Protein AF-A0A930EXB7-F1 (afdb_monomer)

Sequence (157 aa):
MTTIYDYLDWRGDLPFTTDPFNEVDNTILSLLAYVHYDGINNIETTFQPLHQVRDEFYKLHTREEIAEVETYNGVNARLLDKVCDTERFKDIKIGYYISYSDKDFVVQFCAVTFKLNDMIYISYRGTDNTFIGWKEDFYLSYTTGTNGQKAAVAYID

pLDDT: mean 89.21, std 10.05, range [54.28, 98.62]

Structure (mmCIF, N/CA/C/O backbone):
data_AF-A0A930EXB7-F1
#
_entry.id   AF-A0A930EXB7-F1
#
loop_
_atom_site.group_PDB
_atom_site.id
_atom_site.type_symbol
_atom_site.label_atom_id
_atom_site.label_alt_id
_atom_site.label_comp_id
_atom_site.label_asym_id
_atom_site.label_entity_id
_atom_site.label_seq_id
_atom_site.pdbx_PDB_ins_code
_atom_site.Cartn_x
_atom_site.Cartn_y
_atom_site.Cartn_z
_atom_site.occupancy
_atom_site.B_iso_or_equiv
_atom_site.auth_seq_id
_atom_site.auth_comp_id
_atom_site.auth_asym_id
_atom_site.auth_atom_id
_atom_site.pdbx_PDB_model_num
ATOM 1 N N . MET A 1 1 ? -8.377 23.633 0.737 1.00 54.28 1 MET A N 1
ATOM 2 C CA . MET A 1 1 ? -8.436 22.516 -0.226 1.00 54.28 1 MET A CA 1
ATOM 3 C C . MET A 1 1 ? -8.270 21.265 0.608 1.00 54.28 1 MET A C 1
ATOM 5 O O . MET A 1 1 ? -7.322 21.233 1.377 1.00 54.28 1 MET A O 1
ATOM 9 N N . THR A 1 2 ? -9.229 20.345 0.564 1.00 80.56 2 THR A N 1
ATOM 10 C CA . THR A 1 2 ? -9.237 19.144 1.412 1.00 80.56 2 THR A CA 1
ATOM 11 C C . THR A 1 2 ? -8.239 18.118 0.876 1.00 80.56 2 THR A C 1
ATOM 13 O O . THR A 1 2 ? -8.134 17.940 -0.337 1.00 80.56 2 THR A O 1
ATOM 16 N N . THR A 1 3 ? -7.500 17.473 1.769 1.00 91.88 3 THR A N 1
ATOM 17 C CA . THR A 1 3 ? -6.460 16.479 1.486 1.00 91.88 3 THR A CA 1
ATOM 18 C C . THR A 1 3 ? -6.890 15.080 1.938 1.00 91.88 3 THR A C 1
ATOM 20 O O . THR A 1 3 ? -7.891 14.914 2.634 1.00 91.88 3 THR A O 1
ATOM 23 N N . ILE A 1 4 ? -6.110 14.056 1.576 1.00 93.56 4 ILE A N 1
ATOM 24 C CA . ILE A 1 4 ? -6.302 12.686 2.086 1.00 93.56 4 ILE A CA 1
ATOM 25 C C . ILE A 1 4 ? -6.147 12.634 3.615 1.00 93.56 4 ILE A C 1
ATOM 27 O O . ILE A 1 4 ? -6.851 11.876 4.274 1.00 93.56 4 ILE A O 1
ATOM 31 N N . TYR A 1 5 ? -5.276 13.465 4.194 1.00 94.00 5 TYR A N 1
ATOM 32 C CA . TYR A 1 5 ? -5.116 13.536 5.648 1.00 94.00 5 TYR A CA 1
ATOM 33 C C . TYR A 1 5 ? -6.372 14.089 6.326 1.00 94.00 5 TYR A C 1
ATOM 35 O O . TYR A 1 5 ? -6.835 13.492 7.293 1.00 94.00 5 TYR A O 1
ATOM 43 N N . ASP A 1 6 ? -6.990 15.130 5.757 1.00 94.94 6 ASP A N 1
ATOM 44 C CA . ASP A 1 6 ? -8.263 15.659 6.264 1.00 94.94 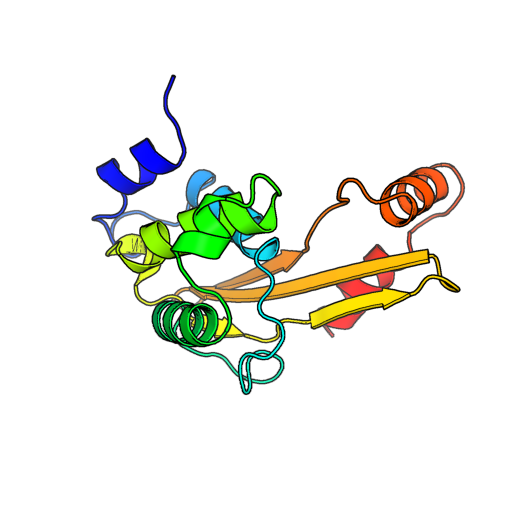6 ASP A CA 1
ATOM 45 C C . ASP A 1 6 ? -9.385 14.605 6.191 1.00 94.94 6 ASP A C 1
ATOM 47 O O . ASP A 1 6 ? -10.242 14.536 7.071 1.00 94.94 6 ASP A O 1
ATOM 51 N N . TYR A 1 7 ? -9.376 13.754 5.155 1.00 95.56 7 TYR A N 1
ATOM 52 C CA . TYR A 1 7 ? -10.298 12.620 5.061 1.00 95.56 7 TYR A CA 1
ATOM 53 C C . TYR A 1 7 ? -10.053 11.596 6.173 1.00 95.56 7 TYR A C 1
ATOM 55 O O . TYR A 1 7 ? -11.007 11.171 6.817 1.00 95.56 7 TYR A O 1
ATOM 63 N N . LEU A 1 8 ? -8.798 11.219 6.430 1.00 96.31 8 LEU A N 1
ATOM 64 C CA . LEU A 1 8 ? -8.457 10.284 7.506 1.00 96.31 8 LEU A CA 1
ATOM 65 C C . LEU A 1 8 ? -8.802 10.849 8.890 1.00 96.31 8 LEU A C 1
ATOM 67 O O . LEU A 1 8 ? -9.253 10.096 9.748 1.00 96.31 8 LEU A O 1
ATOM 71 N N . ASP A 1 9 ? -8.656 12.158 9.098 1.00 95.56 9 ASP A N 1
ATOM 72 C CA . ASP A 1 9 ? -9.060 12.826 10.341 1.00 95.56 9 ASP A CA 1
ATOM 73 C C . ASP A 1 9 ? -10.583 12.846 10.539 1.00 95.56 9 ASP A C 1
ATOM 75 O O . ASP A 1 9 ? -11.058 12.798 11.672 1.00 95.56 9 ASP A O 1
ATOM 79 N N . TRP A 1 10 ? -11.355 12.907 9.451 1.00 94.25 10 TRP A N 1
ATOM 80 C CA . TRP A 1 10 ? -12.815 12.993 9.509 1.00 94.25 10 TRP A CA 1
ATOM 81 C C . TRP A 1 10 ? -13.540 11.642 9.443 1.00 94.25 10 TRP A C 1
ATOM 83 O O . TRP A 1 10 ? -14.577 11.491 10.081 1.00 94.25 10 TRP A O 1
ATOM 93 N N . ARG A 1 11 ? -13.053 10.702 8.625 1.00 93.62 11 ARG A N 1
ATOM 94 C CA . ARG A 1 11 ? -13.694 9.405 8.329 1.00 93.62 11 ARG A CA 1
ATOM 95 C C . ARG A 1 11 ? -12.900 8.196 8.786 1.00 93.62 11 ARG A C 1
ATOM 97 O O . ARG A 1 11 ? -13.423 7.084 8.746 1.00 93.62 11 ARG A O 1
ATOM 104 N N . GLY A 1 12 ? -11.661 8.389 9.231 1.00 95.25 12 GLY A N 1
ATOM 105 C CA . GLY A 1 12 ? -10.848 7.309 9.780 1.00 95.25 12 GLY A CA 1
ATOM 106 C C . GLY A 1 12 ? -11.423 6.698 11.061 1.00 95.25 12 GLY A C 1
ATOM 107 O O . GLY A 1 12 ? -10.988 5.627 11.460 1.00 95.25 12 GLY A O 1
ATOM 108 N N . ASP A 1 13 ? -12.404 7.332 11.698 1.00 96.25 13 ASP A N 1
ATOM 109 C CA . ASP A 1 13 ? -13.100 6.854 12.893 1.00 96.25 13 ASP A CA 1
ATOM 110 C C . ASP A 1 13 ? -14.179 5.792 12.608 1.00 96.25 13 ASP A C 1
ATOM 112 O O . ASP A 1 13 ? -14.614 5.106 13.533 1.00 96.25 13 ASP A O 1
ATOM 116 N N . LEU A 1 14 ? -14.615 5.632 11.351 1.00 95.38 14 LEU A N 1
ATOM 117 C CA . LEU A 1 14 ? -15.716 4.736 10.989 1.00 95.38 14 LEU A CA 1
ATOM 118 C C . LEU A 1 14 ? -15.239 3.462 10.275 1.00 95.38 14 LEU A C 1
ATOM 120 O O . LEU A 1 14 ? -14.613 3.557 9.214 1.00 95.38 14 LEU A O 1
ATOM 124 N N . PRO A 1 15 ? -15.613 2.260 10.758 1.00 94.06 15 PRO A N 1
ATOM 125 C CA . PRO A 1 15 ? -15.295 1.013 10.071 1.00 94.06 15 PRO A CA 1
ATOM 126 C C . PRO A 1 15 ? -16.069 0.882 8.751 1.00 94.06 15 PRO A C 1
ATOM 128 O O . PRO A 1 15 ? -17.167 1.425 8.594 1.00 94.06 15 PRO A O 1
ATOM 131 N N . PHE A 1 16 ? -15.546 0.064 7.829 1.00 93.75 16 PHE A N 1
ATOM 132 C CA . PHE A 1 16 ? -16.183 -0.208 6.529 1.00 93.75 16 PHE A CA 1
ATOM 133 C C . PHE A 1 16 ? -17.586 -0.833 6.623 1.00 93.75 16 PHE A C 1
ATOM 135 O O . PHE A 1 16 ? -18.339 -0.815 5.654 1.00 93.75 16 PHE A O 1
ATOM 142 N N . THR A 1 17 ? -17.946 -1.408 7.774 1.00 92.12 17 THR A N 1
ATOM 143 C CA . THR A 1 17 ? -19.288 -1.951 8.038 1.00 92.12 17 THR A CA 1
ATOM 144 C C . THR A 1 17 ? -20.336 -0.864 8.277 1.00 92.12 17 THR A C 1
ATOM 146 O O . THR A 1 17 ? -21.519 -1.113 8.055 1.00 92.12 17 THR A O 1
ATOM 149 N N . THR A 1 18 ? -19.915 0.324 8.718 1.00 94.00 18 THR A N 1
ATOM 150 C CA . THR A 1 18 ? -20.792 1.479 8.955 1.00 94.00 18 THR A CA 1
ATOM 151 C C . THR A 1 18 ? -20.859 2.380 7.727 1.00 94.00 18 THR A C 1
ATOM 153 O O . THR A 1 18 ? -21.947 2.795 7.335 1.00 94.00 18 THR A O 1
ATOM 156 N N . ASP A 1 19 ? -19.707 2.675 7.122 1.00 93.81 19 ASP A N 1
ATOM 157 C CA . ASP A 1 19 ? -19.602 3.461 5.892 1.00 93.81 19 ASP A CA 1
ATOM 158 C C . ASP A 1 19 ? -18.801 2.668 4.850 1.00 93.81 19 ASP A C 1
ATOM 160 O O . ASP A 1 19 ? -17.594 2.481 5.052 1.00 93.81 19 ASP A O 1
ATOM 164 N N . PRO A 1 20 ? -19.445 2.171 3.774 1.00 94.38 20 PRO A N 1
ATOM 165 C CA . PRO A 1 20 ? -18.804 1.306 2.790 1.00 94.38 20 PRO A CA 1
ATOM 166 C C . PRO A 1 20 ? -17.550 1.911 2.150 1.00 94.38 20 PRO A C 1
ATOM 168 O O . PRO A 1 20 ? -17.329 3.122 2.159 1.00 94.38 20 PRO A O 1
ATOM 171 N N . PHE A 1 21 ? -16.731 1.036 1.568 1.00 95.50 21 PHE A N 1
ATOM 172 C CA . PHE A 1 21 ? -15.545 1.418 0.804 1.00 95.50 21 PHE A CA 1
ATOM 173 C C . PHE A 1 21 ? -15.889 2.401 -0.328 1.00 95.50 21 PHE A C 1
ATOM 175 O O . PHE A 1 21 ? -16.858 2.184 -1.060 1.00 95.50 21 PHE A O 1
ATOM 182 N N . ASN A 1 22 ? -15.086 3.454 -0.482 1.00 95.12 22 ASN A N 1
ATOM 183 C CA . ASN A 1 22 ? -15.300 4.531 -1.452 1.00 95.12 22 ASN A CA 1
ATOM 184 C C . ASN A 1 22 ? -14.024 4.875 -2.253 1.00 95.12 22 ASN A C 1
ATOM 186 O O . ASN A 1 22 ? -12.966 4.259 -2.114 1.00 95.12 22 ASN A O 1
ATOM 190 N N . GLU A 1 23 ? -14.123 5.880 -3.119 1.00 95.94 23 GLU A N 1
ATOM 191 C CA . GLU A 1 23 ? -13.052 6.332 -4.006 1.00 95.94 23 GLU A CA 1
ATOM 192 C C . GLU A 1 23 ? -11.816 6.897 -3.282 1.00 95.94 23 GLU A C 1
ATOM 194 O O . GLU A 1 23 ? -10.696 6.800 -3.800 1.00 95.94 23 GLU A O 1
ATOM 199 N N . VAL A 1 24 ? -11.982 7.461 -2.082 1.00 96.38 24 VAL A N 1
ATOM 200 C CA . VAL A 1 24 ? -10.860 7.973 -1.286 1.00 96.38 24 VAL A CA 1
ATOM 201 C C . VAL A 1 24 ? -10.097 6.814 -0.653 1.00 96.38 24 VAL A C 1
ATOM 203 O O . VAL A 1 24 ? -8.868 6.800 -0.718 1.00 96.38 24 VAL A O 1
ATOM 206 N N . ASP A 1 25 ? -10.797 5.793 -0.153 1.00 96.38 25 ASP A N 1
ATOM 207 C CA . ASP A 1 25 ? -10.171 4.553 0.330 1.00 96.38 25 ASP A CA 1
ATOM 208 C C . ASP A 1 25 ? -9.381 3.853 -0.783 1.00 96.38 25 ASP A C 1
ATOM 210 O O . ASP A 1 25 ? -8.233 3.454 -0.586 1.00 96.38 25 ASP A O 1
ATOM 214 N N . ASN A 1 26 ? -9.967 3.774 -1.982 1.00 96.19 26 ASN A N 1
ATOM 215 C CA . ASN A 1 26 ? -9.309 3.261 -3.184 1.00 96.19 26 ASN A CA 1
ATOM 216 C C . ASN A 1 26 ? -8.020 4.023 -3.500 1.00 96.19 26 ASN A C 1
ATOM 218 O O . ASN A 1 26 ? -6.982 3.426 -3.793 1.00 96.19 26 ASN A O 1
ATOM 222 N N . THR A 1 27 ? -8.063 5.349 -3.395 1.00 95.94 27 THR A N 1
ATOM 223 C CA . THR A 1 27 ? -6.884 6.193 -3.612 1.00 95.94 27 THR A CA 1
ATOM 224 C C . THR A 1 27 ? -5.810 5.920 -2.559 1.00 95.94 27 THR A C 1
ATOM 226 O O . THR A 1 27 ? -4.643 5.767 -2.909 1.00 95.94 27 THR A O 1
ATOM 229 N N . ILE A 1 28 ? -6.190 5.785 -1.285 1.00 97.06 28 ILE A N 1
ATOM 230 C CA . ILE A 1 28 ? -5.263 5.463 -0.192 1.00 97.06 28 ILE A CA 1
ATOM 231 C C . ILE A 1 28 ? -4.566 4.120 -0.445 1.00 97.06 28 ILE A C 1
ATOM 233 O O . ILE A 1 28 ? -3.339 4.073 -0.450 1.00 97.06 28 ILE A O 1
ATOM 237 N N . LEU A 1 29 ? -5.308 3.043 -0.724 1.00 97.19 29 LEU A N 1
ATOM 238 C CA . LEU A 1 29 ? -4.712 1.723 -0.992 1.00 97.19 29 LEU A CA 1
ATOM 239 C C . LEU A 1 29 ? -3.854 1.703 -2.269 1.00 97.19 29 LEU A C 1
ATOM 241 O O . LEU A 1 29 ? -2.853 0.986 -2.340 1.00 97.19 29 LEU A O 1
ATOM 245 N N . SER A 1 30 ? -4.210 2.515 -3.266 1.00 95.75 30 SER A N 1
ATOM 246 C CA . SER A 1 30 ? -3.388 2.726 -4.464 1.00 95.75 30 SER A CA 1
ATOM 247 C C . SER A 1 30 ? -2.051 3.389 -4.124 1.00 95.75 30 SER A C 1
ATOM 249 O O . SER A 1 30 ? -1.000 2.954 -4.588 1.00 95.75 30 SER A O 1
ATOM 251 N N . LEU A 1 31 ? -2.065 4.401 -3.253 1.00 95.19 31 LEU A N 1
ATOM 252 C CA . LEU A 1 31 ? -0.858 5.087 -2.794 1.00 95.19 31 LEU A CA 1
ATOM 253 C C . LEU A 1 31 ? 0.028 4.197 -1.915 1.00 95.19 31 LEU A C 1
ATOM 255 O O . LEU A 1 31 ? 1.252 4.270 -2.015 1.00 95.19 31 LEU A O 1
ATOM 259 N N . LEU A 1 32 ? -0.555 3.309 -1.107 1.00 96.56 32 LEU A N 1
ATOM 260 C CA . LEU A 1 32 ? 0.222 2.378 -0.283 1.00 96.56 32 LEU A CA 1
ATOM 261 C C . LEU A 1 32 ? 1.044 1.375 -1.112 1.00 96.56 32 LEU A C 1
ATOM 263 O O . LEU A 1 32 ? 2.085 0.925 -0.643 1.00 96.56 32 LEU A O 1
ATOM 267 N N . ALA A 1 33 ? 0.678 1.087 -2.368 1.00 94.62 33 ALA A N 1
ATOM 268 C CA . ALA A 1 33 ? 1.503 0.249 -3.253 1.00 94.62 33 ALA A CA 1
ATOM 269 C C . ALA A 1 33 ? 2.872 0.865 -3.597 1.00 94.62 33 ALA A C 1
ATOM 271 O O . ALA A 1 33 ? 3.771 0.165 -4.069 1.00 94.62 33 ALA A O 1
ATOM 272 N N . TYR A 1 34 ? 3.051 2.167 -3.365 1.00 92.62 34 TYR A N 1
ATOM 273 C CA . TYR A 1 34 ? 4.323 2.866 -3.551 1.00 92.62 34 TYR A CA 1
ATOM 274 C C . TYR A 1 34 ? 5.250 2.787 -2.333 1.00 92.62 34 TYR A C 1
ATOM 276 O O . TYR A 1 34 ? 6.383 3.258 -2.423 1.00 92.62 34 TYR A O 1
ATOM 284 N N . VAL A 1 35 ? 4.808 2.205 -1.214 1.00 93.94 35 VAL A N 1
ATOM 285 C CA . VAL A 1 35 ? 5.685 1.926 -0.072 1.00 93.94 35 VAL A CA 1
ATOM 286 C C . VAL A 1 35 ? 6.565 0.717 -0.394 1.00 93.94 35 VAL A C 1
ATOM 288 O O . VAL A 1 35 ? 6.121 -0.262 -0.995 1.00 93.94 35 VAL A O 1
ATOM 291 N N . HIS A 1 36 ? 7.843 0.808 -0.041 1.00 93.12 36 HIS A N 1
ATOM 292 C CA . HIS A 1 36 ? 8.829 -0.243 -0.269 1.00 93.12 36 HIS A CA 1
ATOM 293 C C . HIS A 1 36 ? 8.810 -1.216 0.913 1.00 93.12 36 HIS A C 1
ATOM 295 O O . HIS A 1 36 ? 9.402 -0.947 1.954 1.00 93.12 36 HIS A O 1
ATOM 301 N N . TYR A 1 37 ? 8.099 -2.334 0.763 1.00 95.00 37 TYR A N 1
ATOM 302 C CA . TYR A 1 37 ? 7.959 -3.362 1.805 1.00 95.00 37 TYR A CA 1
ATOM 303 C C . TYR A 1 37 ? 9.075 -4.422 1.771 1.00 95.00 37 TYR A C 1
ATOM 305 O O . TYR A 1 37 ? 8.972 -5.470 2.412 1.00 95.00 37 TYR A O 1
ATOM 313 N N . ASP A 1 38 ? 10.132 -4.171 1.000 1.00 93.50 38 ASP A N 1
ATOM 314 C CA . ASP A 1 38 ? 11.262 -5.072 0.812 1.00 93.50 38 ASP A CA 1
ATOM 315 C C . ASP A 1 38 ? 11.950 -5.394 2.151 1.00 93.50 38 ASP A C 1
ATOM 317 O O . ASP A 1 38 ? 12.206 -4.517 2.974 1.00 93.50 38 ASP A O 1
ATOM 321 N N . GLY A 1 39 ? 12.252 -6.674 2.379 1.00 93.31 39 GLY A N 1
ATOM 322 C CA . GLY A 1 39 ? 12.880 -7.146 3.618 1.00 93.31 39 GLY A CA 1
ATOM 323 C C . GLY A 1 39 ? 11.914 -7.448 4.771 1.00 93.31 39 GLY A C 1
ATOM 324 O O . GLY A 1 39 ? 12.352 -7.979 5.792 1.00 93.31 39 GLY A O 1
ATOM 325 N N . ILE A 1 40 ? 10.610 -7.187 4.623 1.00 96.12 40 ILE A N 1
ATOM 326 C CA . ILE A 1 40 ? 9.605 -7.605 5.610 1.00 96.12 40 ILE A CA 1
ATOM 327 C C . ILE A 1 40 ? 9.335 -9.106 5.467 1.00 96.12 40 ILE A C 1
ATOM 329 O O . ILE A 1 40 ? 8.972 -9.606 4.403 1.00 96.12 40 ILE A O 1
ATOM 333 N N . ASN A 1 41 ? 9.480 -9.845 6.565 1.00 95.12 41 ASN A N 1
ATOM 334 C CA . ASN A 1 41 ? 9.324 -11.298 6.557 1.00 95.12 41 ASN A CA 1
ATOM 335 C C . ASN A 1 41 ? 7.919 -11.728 6.108 1.00 95.12 41 ASN A C 1
ATOM 337 O O . ASN A 1 41 ? 6.916 -11.193 6.573 1.00 95.12 41 ASN A O 1
ATOM 341 N N . ASN A 1 42 ? 7.849 -12.752 5.251 1.00 95.38 42 ASN A N 1
ATOM 342 C CA . ASN A 1 42 ? 6.614 -13.390 4.763 1.00 95.38 42 ASN A CA 1
ATOM 343 C C . ASN A 1 42 ? 5.622 -12.469 4.022 1.00 95.38 42 ASN A C 1
ATOM 345 O O . ASN A 1 42 ? 4.496 -12.899 3.746 1.00 95.38 42 ASN A O 1
ATOM 349 N N . ILE A 1 43 ? 6.006 -11.229 3.689 1.00 96.88 43 ILE A N 1
ATOM 350 C CA . ILE A 1 43 ? 5.124 -10.271 3.004 1.00 96.88 43 ILE A CA 1
ATOM 351 C C . ILE A 1 43 ? 4.762 -10.724 1.584 1.00 96.88 43 ILE A C 1
ATOM 353 O O . ILE A 1 43 ? 3.696 -10.384 1.082 1.00 96.88 43 ILE A O 1
ATOM 357 N N . GLU A 1 44 ? 5.609 -11.542 0.962 1.00 96.00 44 GLU A N 1
ATOM 358 C CA . GLU A 1 44 ? 5.431 -12.053 -0.402 1.00 96.00 44 GLU A CA 1
ATOM 359 C C . GLU A 1 44 ? 4.489 -13.268 -0.478 1.00 96.00 44 GLU A C 1
ATOM 361 O O . GLU A 1 44 ? 4.011 -13.613 -1.553 1.00 96.00 44 GLU A O 1
ATOM 366 N N . THR A 1 45 ? 4.210 -13.938 0.648 1.00 95.62 45 THR A N 1
ATOM 367 C CA . THR A 1 45 ? 3.562 -15.267 0.640 1.00 95.62 45 THR A CA 1
ATOM 368 C C . THR A 1 45 ? 2.324 -15.381 1.518 1.00 95.62 45 THR A C 1
ATOM 370 O O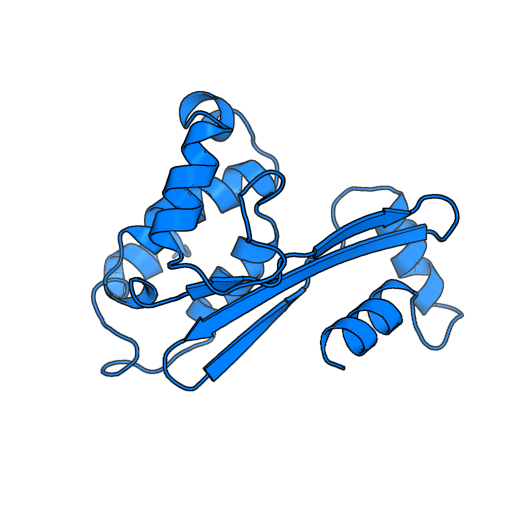 . THR A 1 45 ? 1.519 -16.287 1.313 1.00 95.62 45 THR A O 1
ATOM 373 N N . THR A 1 46 ? 2.150 -14.502 2.509 1.00 96.62 46 THR A N 1
ATOM 374 C CA . THR A 1 46 ? 1.038 -14.601 3.464 1.00 96.62 46 THR A CA 1
ATOM 375 C C . THR A 1 46 ? 0.459 -13.238 3.826 1.00 96.62 46 THR A C 1
ATOM 377 O O . THR A 1 46 ? 1.145 -12.219 3.784 1.00 96.62 46 THR A O 1
ATOM 380 N N . PHE A 1 47 ? -0.819 -13.227 4.218 1.00 98.06 47 PHE A N 1
ATOM 381 C CA . PHE A 1 47 ? -1.470 -12.030 4.745 1.00 98.06 47 PHE A CA 1
ATOM 382 C C . PHE A 1 47 ? -1.062 -11.756 6.190 1.00 98.06 47 PHE A C 1
ATOM 384 O O . PHE A 1 47 ? -1.218 -12.614 7.061 1.00 98.06 47 PHE A O 1
ATOM 391 N N . GLN A 1 48 ? -0.669 -10.516 6.454 1.00 97.88 48 GLN A N 1
ATOM 392 C CA . GLN A 1 48 ? -0.301 -10.008 7.770 1.00 97.88 48 GLN A CA 1
ATOM 393 C C . GLN A 1 48 ? -1.105 -8.736 8.077 1.00 97.88 48 GLN A C 1
ATOM 395 O O . GLN A 1 48 ? -1.428 -7.994 7.149 1.00 97.88 48 GLN A O 1
ATOM 400 N N . PRO A 1 49 ? -1.483 -8.465 9.339 1.00 97.94 49 PR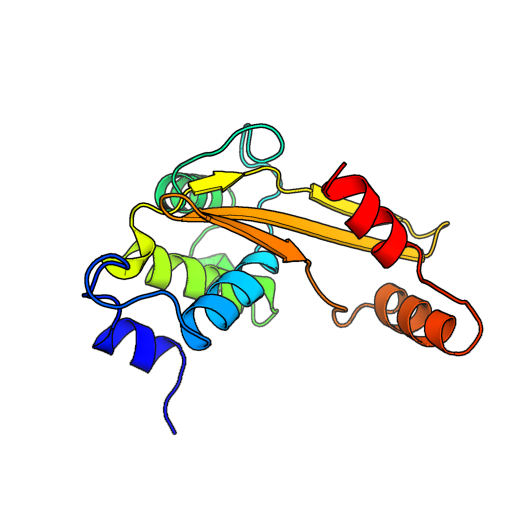O A N 1
ATOM 401 C CA . PRO A 1 49 ? -2.138 -7.208 9.699 1.00 97.94 49 PRO A CA 1
ATOM 402 C C . PRO A 1 49 ? -1.305 -5.999 9.258 1.00 97.94 49 PRO A C 1
ATOM 404 O O . PRO A 1 49 ? -0.098 -5.957 9.503 1.00 97.94 49 PRO A O 1
ATOM 407 N N . LEU A 1 50 ? -1.943 -5.009 8.629 1.00 97.94 50 LEU A N 1
ATOM 408 C CA . LEU A 1 50 ? -1.253 -3.853 8.046 1.00 97.94 50 LEU A CA 1
ATOM 409 C C . LEU A 1 50 ? -0.411 -3.094 9.084 1.00 97.94 50 LEU A C 1
ATOM 411 O O . LEU A 1 50 ? 0.722 -2.707 8.805 1.00 97.94 50 LEU A O 1
ATOM 415 N N . HIS A 1 51 ? -0.925 -2.963 10.308 1.00 97.25 51 HIS A N 1
ATOM 416 C CA . HIS A 1 51 ? -0.204 -2.328 11.409 1.00 97.25 51 HIS A CA 1
ATOM 417 C C . HIS A 1 51 ? 1.070 -3.095 11.813 1.00 97.25 51 HIS A C 1
ATOM 419 O O . HIS A 1 51 ? 2.076 -2.464 12.117 1.00 97.25 51 HIS A O 1
ATOM 425 N N . GLN A 1 52 ? 1.078 -4.435 11.755 1.00 97.44 52 GLN A N 1
ATOM 426 C CA . GLN A 1 52 ? 2.287 -5.226 12.033 1.00 97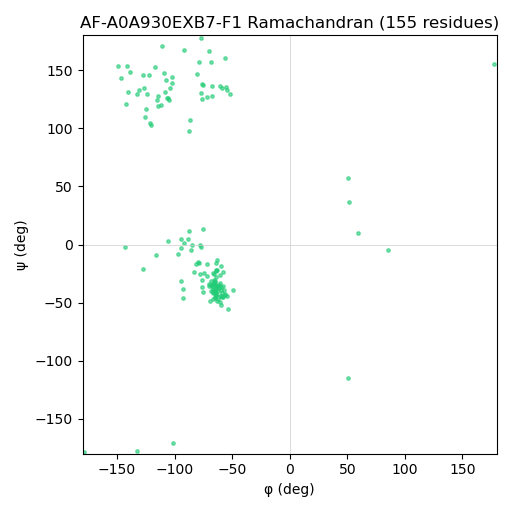.44 52 GLN A CA 1
ATOM 427 C C . GLN A 1 52 ? 3.335 -5.022 10.940 1.00 97.44 52 GLN A C 1
ATOM 429 O O . GLN A 1 52 ? 4.514 -4.878 11.237 1.00 97.44 52 GLN A O 1
ATOM 434 N N . VAL A 1 53 ? 2.903 -4.950 9.680 1.00 97.81 53 VAL A N 1
ATOM 435 C CA . VAL A 1 53 ? 3.799 -4.682 8.547 1.00 97.81 53 VAL A CA 1
ATOM 436 C C . VAL A 1 53 ? 4.396 -3.280 8.637 1.00 97.81 53 VAL A C 1
ATOM 438 O O . VAL A 1 53 ? 5.592 -3.124 8.415 1.00 97.81 53 VAL A O 1
ATOM 441 N N . ARG A 1 54 ? 3.616 -2.272 9.046 1.00 96.94 54 ARG A N 1
ATOM 442 C CA . ARG A 1 54 ? 4.142 -0.941 9.391 1.00 96.94 54 ARG A CA 1
ATOM 443 C C . ARG A 1 54 ? 5.194 -1.024 10.504 1.00 96.94 54 ARG A C 1
ATOM 445 O O . ARG A 1 54 ? 6.234 -0.381 10.409 1.00 96.94 54 ARG A O 1
ATOM 452 N N . ASP A 1 55 ? 4.940 -1.794 11.557 1.00 96.50 55 ASP A N 1
ATOM 453 C CA . ASP A 1 55 ? 5.878 -1.906 12.676 1.00 96.50 55 ASP A CA 1
ATOM 454 C C . ASP A 1 55 ? 7.191 -2.597 12.256 1.00 96.50 55 ASP A C 1
ATOM 456 O O . ASP A 1 55 ? 8.263 -2.153 12.660 1.00 96.50 55 ASP A O 1
ATOM 460 N N . GLU A 1 56 ? 7.137 -3.634 11.409 1.00 96.44 56 GLU A N 1
ATOM 461 C CA . GLU A 1 56 ? 8.335 -4.252 10.814 1.00 96.44 56 GLU A CA 1
ATOM 462 C C . GLU A 1 56 ? 9.061 -3.301 9.853 1.00 96.44 56 GLU A C 1
ATOM 464 O O . GLU A 1 56 ? 10.287 -3.210 9.898 1.00 96.44 56 GLU A O 1
ATOM 469 N N . PHE A 1 57 ? 8.326 -2.540 9.036 1.00 95.50 57 PHE A N 1
ATOM 470 C CA . PHE A 1 57 ? 8.897 -1.508 8.168 1.00 95.50 57 PHE A CA 1
ATOM 471 C C . PHE A 1 57 ? 9.742 -0.513 8.975 1.00 95.50 57 PHE A C 1
ATOM 473 O O . PHE A 1 57 ? 10.879 -0.225 8.604 1.00 95.50 57 PHE A O 1
ATOM 480 N N . TYR A 1 58 ? 9.246 -0.070 10.137 1.00 94.94 58 TYR A N 1
ATOM 481 C CA . TYR A 1 58 ? 9.977 0.865 10.996 1.00 94.94 58 TYR A CA 1
ATOM 482 C C . TYR A 1 58 ? 11.120 0.251 11.821 1.00 94.94 58 TYR A C 1
ATOM 484 O O . TYR A 1 58 ? 11.839 0.971 12.516 1.00 94.94 58 TYR A O 1
ATOM 492 N N . LYS A 1 59 ? 11.333 -1.068 11.744 1.00 94.44 59 LYS A N 1
ATOM 493 C CA . LYS A 1 59 ? 12.585 -1.693 12.207 1.00 94.44 59 LYS A CA 1
ATOM 494 C C . LYS A 1 59 ? 13.687 -1.618 11.152 1.00 94.44 59 LYS A C 1
ATOM 496 O O . LYS A 1 59 ? 14.858 -1.715 11.510 1.00 94.44 59 LYS A O 1
ATOM 501 N N . LEU A 1 60 ? 13.314 -1.484 9.878 1.00 91.44 60 LEU A N 1
ATOM 502 C CA . LEU A 1 60 ? 14.230 -1.401 8.737 1.00 91.44 60 LEU A CA 1
ATOM 503 C C . LEU A 1 60 ? 14.548 0.050 8.354 1.00 91.44 60 LEU A C 1
ATOM 505 O O . LEU A 1 60 ? 15.653 0.333 7.900 1.00 91.44 60 LEU A O 1
ATOM 509 N N . HIS A 1 61 ? 13.592 0.956 8.560 1.00 88.94 61 HIS A N 1
ATOM 510 C CA . HIS A 1 61 ? 13.696 2.381 8.255 1.00 88.94 61 HIS A CA 1
ATOM 511 C C . HIS A 1 61 ? 13.247 3.196 9.463 1.00 88.94 61 HIS A C 1
ATOM 513 O O . HIS A 1 61 ? 12.201 2.923 10.034 1.00 88.94 61 HIS A O 1
ATOM 519 N N . THR A 1 62 ? 13.993 4.211 9.873 1.00 89.75 62 THR A N 1
ATOM 520 C CA . THR A 1 62 ? 13.560 5.095 10.966 1.00 89.75 62 THR A CA 1
ATOM 521 C C . THR A 1 62 ? 12.539 6.125 10.473 1.00 89.75 62 THR A C 1
ATOM 523 O O . THR A 1 62 ? 12.472 6.451 9.284 1.00 89.75 62 THR A O 1
ATOM 526 N N . ARG A 1 63 ? 11.719 6.669 11.381 1.00 89.44 63 ARG A N 1
ATOM 527 C CA . ARG A 1 63 ? 10.756 7.727 11.021 1.00 89.44 63 ARG A CA 1
ATOM 528 C C . ARG A 1 63 ? 11.462 9.010 10.600 1.00 89.44 63 ARG A C 1
ATOM 530 O O . ARG A 1 63 ? 10.965 9.716 9.728 1.00 89.44 63 ARG A O 1
ATOM 537 N N . GLU A 1 64 ? 12.617 9.282 11.193 1.00 88.06 64 GLU A N 1
ATOM 538 C CA . GLU A 1 64 ? 13.486 10.406 10.869 1.00 88.06 64 GLU A CA 1
ATOM 539 C C . GLU A 1 64 ? 14.007 10.296 9.430 1.00 88.06 64 GLU A C 1
ATOM 541 O O . GLU A 1 64 ? 13.842 11.237 8.658 1.00 88.06 64 GLU A O 1
ATOM 546 N N . GLU A 1 65 ? 14.523 9.128 9.031 1.00 87.94 65 GLU A N 1
ATOM 547 C CA . GLU A 1 65 ? 14.948 8.871 7.645 1.00 87.94 65 GLU A CA 1
ATOM 548 C C . GLU A 1 65 ? 13.793 9.057 6.655 1.00 87.94 65 GLU A C 1
ATOM 550 O O . GLU A 1 65 ? 13.944 9.714 5.628 1.00 87.94 65 GLU A O 1
ATOM 555 N N . ILE A 1 66 ? 12.612 8.516 6.965 1.00 89.25 66 ILE A N 1
ATOM 556 C CA . ILE A 1 66 ? 11.432 8.625 6.096 1.00 89.25 66 ILE A CA 1
ATOM 557 C C . ILE A 1 66 ? 10.923 10.068 5.985 1.00 89.25 66 ILE A C 1
ATOM 559 O O . ILE A 1 66 ? 10.442 10.466 4.920 1.00 89.25 66 ILE A O 1
ATOM 563 N N . ALA A 1 67 ? 11.036 10.868 7.047 1.00 86.00 67 ALA A N 1
ATOM 564 C CA . ALA A 1 67 ? 10.610 12.264 7.044 1.00 86.00 67 ALA A CA 1
ATOM 565 C C . ALA A 1 67 ? 11.430 13.134 6.076 1.00 86.00 67 ALA A C 1
ATOM 567 O O . ALA A 1 67 ? 10.868 14.059 5.484 1.00 86.00 67 ALA A O 1
ATOM 568 N N . GLU A 1 68 ? 12.713 12.815 5.885 1.00 84.69 68 GLU A N 1
ATOM 569 C CA . GLU A 1 68 ? 13.622 13.510 4.962 1.00 84.69 68 GLU A CA 1
ATOM 570 C C . GLU A 1 68 ? 13.447 13.075 3.495 1.00 84.69 68 GLU A C 1
ATOM 572 O O . GLU A 1 68 ? 13.893 13.760 2.573 1.00 84.69 68 GLU A O 1
ATOM 577 N N . VAL A 1 69 ? 12.766 11.952 3.247 1.00 83.12 69 VAL A N 1
ATOM 578 C CA . VAL A 1 69 ? 12.540 11.428 1.897 1.00 83.12 69 VAL A CA 1
ATOM 579 C C . VAL A 1 69 ? 11.282 12.052 1.281 1.00 83.12 69 VAL A C 1
ATOM 581 O O . VAL A 1 69 ? 10.145 11.698 1.597 1.00 83.12 69 VAL A O 1
ATOM 584 N N . GLU A 1 70 ? 11.481 12.944 0.311 1.00 81.00 70 GLU A N 1
ATOM 585 C CA . GLU A 1 70 ? 10.390 13.576 -0.456 1.00 81.00 70 GLU A CA 1
ATOM 586 C C . GLU A 1 70 ? 9.905 12.748 -1.659 1.00 81.00 70 GLU A C 1
ATOM 588 O O . GLU A 1 70 ? 8.990 13.148 -2.376 1.00 81.00 70 GLU A O 1
ATOM 593 N N . THR A 1 71 ? 10.494 11.574 -1.896 1.00 81.88 71 THR A N 1
ATOM 594 C CA . THR A 1 71 ? 10.027 10.665 -2.954 1.00 81.88 71 THR A CA 1
ATOM 595 C C . THR A 1 71 ? 8.668 10.046 -2.609 1.00 81.88 71 THR A C 1
ATOM 597 O O . THR A 1 71 ? 8.235 10.063 -1.453 1.00 81.88 71 THR A O 1
ATOM 600 N N . TYR A 1 72 ? 8.013 9.429 -3.602 1.00 79.81 72 TYR A N 1
ATOM 601 C CA . TYR A 1 72 ? 6.748 8.709 -3.406 1.00 79.81 72 TYR A CA 1
ATOM 602 C C . TYR A 1 72 ? 6.802 7.721 -2.233 1.00 79.81 72 TYR A C 1
ATOM 604 O O . TYR A 1 72 ? 5.852 7.660 -1.461 1.00 79.81 72 TYR A O 1
ATOM 612 N N . ASN A 1 73 ? 7.915 7.005 -2.041 1.00 83.94 73 ASN A N 1
ATOM 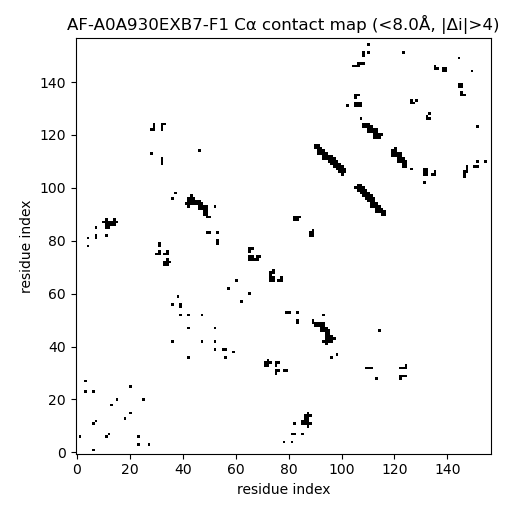613 C CA . ASN A 1 73 ? 8.059 6.085 -0.913 1.00 83.94 73 ASN A CA 1
ATOM 614 C C . ASN A 1 73 ? 7.947 6.812 0.439 1.00 83.94 73 ASN A C 1
ATOM 616 O O . ASN A 1 73 ? 7.163 6.406 1.289 1.00 83.94 73 ASN A O 1
ATOM 620 N N . GLY A 1 74 ? 8.672 7.919 0.635 1.00 85.31 74 GLY A N 1
ATOM 621 C CA . GLY A 1 74 ? 8.672 8.636 1.916 1.00 85.31 74 GLY A CA 1
ATOM 622 C C . GLY A 1 74 ? 7.353 9.356 2.212 1.00 85.31 74 GLY A C 1
ATOM 623 O O . GLY A 1 74 ? 6.889 9.390 3.353 1.00 85.31 74 GLY A O 1
ATOM 624 N N . VAL A 1 75 ? 6.689 9.906 1.190 1.00 88.44 75 VAL A N 1
ATOM 625 C CA . VAL A 1 75 ? 5.341 10.485 1.341 1.00 88.44 75 VAL A CA 1
ATOM 626 C C . VAL A 1 75 ? 4.315 9.405 1.701 1.00 88.44 75 VAL A C 1
ATOM 628 O O . VAL A 1 75 ? 3.530 9.594 2.631 1.00 88.44 75 VAL A O 1
ATOM 631 N N . ASN A 1 76 ? 4.341 8.259 1.017 1.00 92.75 76 ASN A N 1
ATOM 632 C CA . ASN A 1 76 ? 3.361 7.192 1.229 1.00 92.75 76 ASN A CA 1
ATOM 633 C C . ASN A 1 76 ? 3.642 6.351 2.487 1.00 92.75 76 ASN A C 1
ATOM 635 O O . ASN A 1 76 ? 2.703 5.840 3.088 1.00 92.75 76 ASN A O 1
ATOM 639 N N . ALA A 1 77 ? 4.889 6.270 2.960 1.00 93.38 77 ALA A N 1
ATOM 640 C CA . ALA A 1 77 ? 5.219 5.665 4.253 1.00 93.38 77 ALA A CA 1
ATOM 641 C C . ALA A 1 77 ? 4.668 6.491 5.432 1.00 93.38 77 ALA A C 1
ATOM 643 O O . ALA A 1 77 ? 4.142 5.937 6.396 1.00 93.38 77 ALA A O 1
ATOM 644 N N . ARG A 1 78 ? 4.674 7.827 5.326 1.00 93.81 78 ARG A N 1
ATOM 645 C CA . ARG A 1 78 ? 3.988 8.702 6.298 1.00 93.81 78 ARG A CA 1
ATOM 646 C C . ARG A 1 78 ? 2.467 8.547 6.245 1.00 93.81 78 ARG A C 1
ATOM 648 O O . ARG A 1 78 ? 1.806 8.586 7.280 1.00 93.81 78 ARG A O 1
ATOM 655 N N . LEU A 1 79 ? 1.912 8.321 5.053 1.00 95.62 79 LEU A N 1
ATOM 656 C CA . LEU A 1 79 ? 0.496 7.984 4.911 1.00 95.62 79 LEU A CA 1
ATOM 657 C C . LEU A 1 79 ? 0.179 6.635 5.579 1.00 95.62 79 LEU A C 1
ATOM 659 O O . LEU A 1 79 ? -0.826 6.541 6.277 1.00 95.62 79 LEU A O 1
ATOM 663 N N . LEU A 1 80 ? 1.042 5.623 5.423 1.00 96.88 80 LEU A N 1
ATOM 664 C CA . LEU A 1 80 ? 0.899 4.315 6.071 1.00 96.88 80 LEU A CA 1
ATOM 665 C C . LEU A 1 80 ? 0.792 4.436 7.596 1.00 96.88 80 LEU A C 1
ATOM 667 O O . LEU A 1 80 ? -0.065 3.779 8.184 1.00 96.88 80 LEU A O 1
ATOM 671 N N . ASP A 1 81 ? 1.609 5.286 8.228 1.00 94.56 81 ASP A N 1
ATOM 672 C CA . ASP A 1 81 ? 1.492 5.576 9.664 1.00 94.56 81 ASP A CA 1
ATOM 673 C C . ASP A 1 81 ? 0.071 6.022 10.018 1.00 94.56 81 ASP A C 1
ATOM 675 O O . ASP A 1 81 ? -0.598 5.382 10.831 1.00 94.56 81 ASP A O 1
ATOM 679 N N . LYS A 1 82 ? -0.411 7.072 9.342 1.00 96.00 82 LYS A N 1
ATOM 680 C CA . LYS A 1 82 ? -1.727 7.655 9.614 1.00 96.00 82 LYS A CA 1
ATOM 681 C C . LYS A 1 82 ? -2.864 6.668 9.359 1.00 96.00 82 LYS A C 1
ATOM 683 O O . LYS A 1 82 ? -3.813 6.632 10.133 1.00 96.00 82 LYS A O 1
ATOM 688 N N . VAL A 1 83 ? -2.775 5.874 8.293 1.00 97.31 83 VAL A N 1
ATOM 689 C CA . VAL A 1 83 ? -3.775 4.856 7.941 1.00 97.31 83 VAL A CA 1
ATOM 690 C C . VAL A 1 83 ? -3.868 3.787 9.029 1.00 97.31 83 VAL A C 1
ATOM 692 O O . VAL A 1 83 ? -4.968 3.466 9.473 1.00 97.31 83 VAL A O 1
ATOM 695 N N . CYS A 1 84 ? -2.734 3.271 9.504 1.00 96.88 84 CYS A N 1
ATOM 696 C CA . CYS A 1 84 ? -2.700 2.245 10.548 1.00 96.88 84 CYS A CA 1
ATOM 697 C C . CYS A 1 84 ? -3.255 2.717 11.900 1.00 96.88 84 CYS A C 1
ATOM 699 O O . CYS A 1 84 ? -3.658 1.880 12.704 1.00 96.88 84 CYS A O 1
ATOM 701 N N . ASP A 1 85 ? -3.291 4.027 12.144 1.00 96.00 85 ASP A N 1
ATOM 702 C CA . ASP A 1 85 ? -3.815 4.616 13.380 1.00 96.00 85 ASP A CA 1
ATOM 703 C C . ASP A 1 85 ? -5.330 4.904 13.323 1.00 96.00 85 ASP A C 1
ATOM 705 O O . ASP A 1 85 ? -5.893 5.481 14.253 1.00 96.00 85 ASP A O 1
ATOM 709 N N . THR A 1 86 ? -6.006 4.520 12.237 1.00 97.12 86 THR A N 1
ATOM 710 C CA . THR A 1 86 ? -7.441 4.768 12.038 1.00 97.12 86 THR A CA 1
ATOM 711 C C . THR A 1 86 ? -8.279 3.515 12.295 1.00 97.12 86 THR A C 1
ATOM 713 O O . THR A 1 86 ? -7.890 2.399 11.950 1.00 97.12 86 THR A O 1
ATOM 716 N N . GLU A 1 87 ? -9.476 3.697 12.853 1.00 96.00 87 GLU A N 1
ATOM 717 C CA . GLU A 1 87 ? -10.459 2.624 13.055 1.00 96.00 87 GLU A CA 1
ATOM 718 C C . GLU A 1 87 ? -10.915 2.025 11.715 1.00 96.00 87 GLU A C 1
ATOM 720 O O . GLU A 1 87 ? -11.109 0.815 11.599 1.00 96.00 87 GLU A O 1
ATOM 725 N N . ARG A 1 88 ? -11.024 2.863 10.677 1.00 96.25 88 ARG A N 1
ATOM 726 C CA . ARG A 1 88 ? -11.462 2.480 9.332 1.00 96.25 88 ARG A CA 1
ATOM 727 C C . ARG A 1 88 ? -10.588 1.399 8.697 1.00 96.25 88 ARG A C 1
ATOM 729 O O . ARG A 1 88 ? -11.125 0.471 8.101 1.00 96.25 88 ARG A O 1
ATOM 736 N N . PHE A 1 89 ? -9.264 1.489 8.847 1.00 96.50 89 PHE A N 1
ATOM 737 C CA . PHE A 1 89 ? -8.301 0.596 8.185 1.00 96.50 89 PHE A CA 1
ATOM 738 C C . PHE A 1 89 ? -7.668 -0.442 9.133 1.00 96.50 89 PHE A C 1
ATOM 740 O O . PHE A 1 89 ? -6.831 -1.236 8.698 1.00 96.50 89 PHE A O 1
ATOM 747 N N . LYS A 1 90 ? -8.068 -0.484 10.411 1.00 94.94 90 LYS A N 1
ATOM 748 C CA . LYS A 1 90 ? -7.415 -1.305 11.450 1.00 94.94 90 LYS A CA 1
ATOM 749 C C . LYS A 1 90 ? -7.376 -2.809 11.144 1.00 94.94 90 LYS A C 1
ATOM 751 O O . LYS A 1 90 ? -6.405 -3.484 11.478 1.00 94.94 90 LYS A O 1
ATOM 756 N N . ASP A 1 91 ? -8.429 -3.327 10.509 1.00 95.44 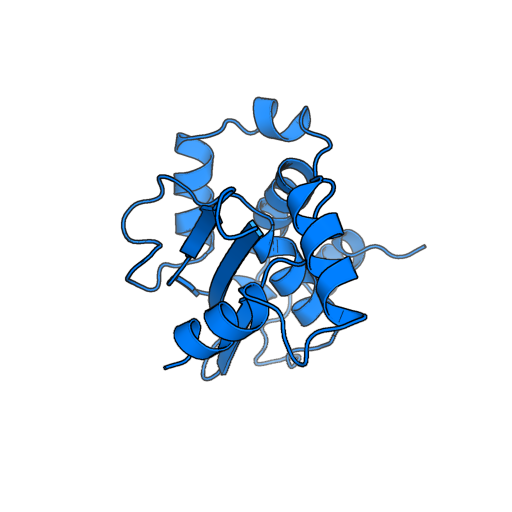91 ASP A N 1
ATOM 757 C CA . ASP A 1 91 ? -8.620 -4.763 10.270 1.00 95.44 91 ASP A CA 1
ATOM 758 C C . ASP A 1 91 ? -8.053 -5.212 8.912 1.00 95.44 91 ASP A C 1
ATOM 760 O O . ASP A 1 91 ? -8.142 -6.390 8.549 1.00 95.44 91 ASP A O 1
ATOM 764 N N . ILE A 1 92 ? -7.450 -4.288 8.153 1.00 97.44 92 ILE A N 1
ATOM 765 C CA . ILE A 1 92 ? -6.842 -4.604 6.863 1.00 97.44 92 ILE A CA 1
ATOM 766 C C . ILE A 1 92 ? -5.624 -5.496 7.061 1.00 97.44 92 ILE A C 1
ATOM 768 O O . ILE A 1 92 ? -4.757 -5.258 7.906 1.00 97.44 92 ILE A O 1
ATOM 772 N N . LYS A 1 93 ? -5.529 -6.511 6.204 1.00 98.25 93 LYS A N 1
ATOM 773 C CA . LYS A 1 93 ? -4.312 -7.304 6.038 1.00 98.25 93 LYS A CA 1
ATOM 774 C C . LYS A 1 93 ? -3.667 -6.999 4.699 1.00 98.25 93 LYS A C 1
ATOM 776 O O . LYS A 1 93 ? -4.369 -6.751 3.727 1.00 98.25 93 LYS A O 1
ATOM 781 N N . ILE A 1 94 ? -2.349 -7.064 4.651 1.00 98.62 94 ILE A N 1
ATOM 782 C CA . ILE A 1 94 ? -1.518 -6.870 3.463 1.00 98.62 94 ILE A CA 1
ATOM 783 C C . ILE A 1 94 ? -0.674 -8.126 3.243 1.00 98.62 94 ILE A C 1
ATOM 785 O O . ILE A 1 94 ? -0.310 -8.811 4.201 1.00 98.62 94 ILE A O 1
ATOM 789 N N . GLY A 1 95 ? -0.408 -8.474 1.993 1.00 98.00 95 GLY A N 1
ATOM 790 C CA . GLY A 1 95 ? 0.411 -9.626 1.643 1.00 98.00 95 GLY A CA 1
ATOM 791 C C . GLY A 1 95 ? 0.575 -9.762 0.139 1.00 98.00 95 GLY A C 1
ATOM 792 O O . GLY A 1 95 ? 0.068 -8.944 -0.632 1.00 98.00 95 GLY A O 1
ATOM 793 N N . TYR A 1 96 ? 1.281 -10.815 -0.263 1.00 97.56 96 TYR A N 1
ATOM 794 C CA . TYR A 1 96 ? 1.630 -11.080 -1.657 1.00 97.56 96 TYR A CA 1
ATOM 795 C C . TYR A 1 96 ? 2.291 -9.868 -2.333 1.00 97.56 96 TYR A C 1
ATOM 797 O O . TYR A 1 96 ? 2.022 -9.574 -3.495 1.00 97.56 96 TYR A O 1
ATOM 805 N N . TYR A 1 97 ? 3.114 -9.121 -1.588 1.00 97.25 97 TYR A N 1
ATOM 806 C CA . TYR A 1 97 ? 3.914 -8.035 -2.153 1.00 97.25 97 TYR A CA 1
ATOM 807 C C . TYR A 1 97 ? 4.966 -8.624 -3.087 1.00 97.25 97 TYR A C 1
ATOM 809 O O . TYR A 1 97 ? 5.717 -9.509 -2.690 1.00 97.25 97 TYR A O 1
ATOM 817 N N . ILE A 1 98 ? 5.024 -8.128 -4.315 1.00 94.25 98 ILE A N 1
ATOM 818 C CA . ILE A 1 98 ? 6.060 -8.464 -5.287 1.00 94.25 98 ILE A CA 1
ATOM 819 C C . ILE A 1 98 ? 6.546 -7.152 -5.874 1.00 94.25 98 ILE A C 1
ATOM 821 O O . ILE A 1 98 ? 5.731 -6.353 -6.327 1.00 94.25 98 ILE A O 1
ATOM 825 N N . SER A 1 99 ? 7.859 -6.944 -5.895 1.00 91.75 99 SER A N 1
ATOM 826 C CA . SER A 1 99 ? 8.492 -5.786 -6.518 1.00 91.75 99 SER A CA 1
ATOM 827 C C . SER A 1 99 ? 9.785 -6.223 -7.187 1.00 91.75 99 SER A C 1
ATOM 829 O O . SER A 1 99 ? 10.675 -6.777 -6.544 1.00 91.75 99 SER A O 1
ATOM 831 N N . TYR A 1 100 ? 9.892 -6.010 -8.494 1.00 86.31 100 TYR A N 1
ATOM 832 C CA . TYR A 1 100 ? 11.130 -6.246 -9.223 1.00 86.31 100 TYR A CA 1
ATOM 833 C C . TYR A 1 100 ? 11.265 -5.284 -10.397 1.00 86.31 100 TYR A C 1
ATOM 835 O O . TYR A 1 100 ? 10.290 -4.783 -10.964 1.00 86.31 100 TYR A O 1
ATOM 843 N N . SER A 1 101 ? 12.517 -5.040 -10.773 1.00 78.00 101 SER A N 1
ATOM 844 C CA . SER A 1 101 ? 12.846 -4.311 -11.988 1.00 78.00 101 SER A CA 1
ATOM 845 C C . SER A 1 101 ? 13.807 -5.134 -12.827 1.00 78.00 101 SER A C 1
ATOM 847 O O . SER A 1 101 ? 14.780 -5.684 -12.310 1.00 78.00 101 SER A O 1
ATOM 849 N N . ASP A 1 102 ? 13.528 -5.209 -14.121 1.00 71.19 102 ASP A N 1
ATOM 850 C CA . ASP A 1 102 ? 14.371 -5.881 -15.093 1.00 71.19 102 ASP A CA 1
ATOM 851 C C . ASP A 1 102 ? 14.731 -4.902 -16.214 1.00 71.19 102 ASP A C 1
ATOM 853 O O . ASP A 1 102 ? 13.871 -4.393 -16.939 1.00 71.19 102 ASP A O 1
ATOM 857 N N . LYS A 1 103 ? 16.029 -4.607 -16.332 1.00 63.72 103 LYS A N 1
ATOM 858 C CA . LYS A 1 103 ? 16.556 -3.659 -17.322 1.00 63.72 103 LYS A CA 1
ATOM 859 C C . LYS A 1 103 ? 16.608 -4.250 -18.726 1.00 63.72 103 LYS A C 1
ATOM 861 O O . LYS A 1 103 ? 16.456 -3.494 -19.687 1.00 63.72 103 LYS A O 1
ATOM 866 N N . ASP A 1 104 ? 16.804 -5.559 -18.837 1.00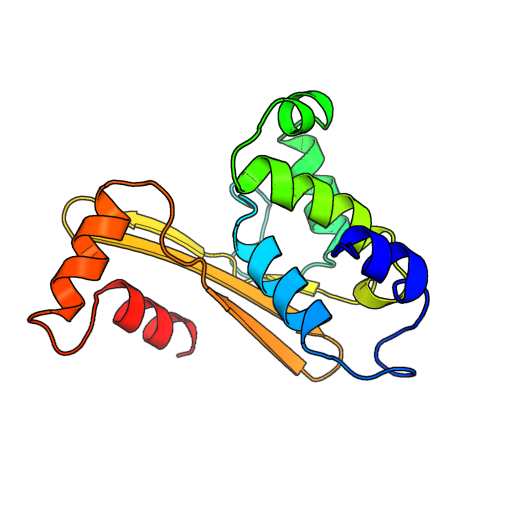 61.28 104 ASP A N 1
ATOM 867 C CA . ASP A 1 104 ? 16.911 -6.253 -20.117 1.00 61.28 104 ASP A CA 1
ATOM 868 C C . ASP A 1 104 ? 15.523 -6.408 -20.745 1.00 61.28 104 ASP A C 1
ATOM 870 O O . ASP A 1 104 ? 15.353 -6.210 -21.951 1.00 61.28 104 ASP A O 1
ATOM 874 N N . PHE A 1 105 ? 14.503 -6.647 -19.915 1.00 57.00 105 PHE A N 1
ATOM 875 C CA . PHE A 1 105 ? 13.109 -6.753 -20.352 1.00 57.00 105 PHE A CA 1
ATOM 876 C C . PHE A 1 105 ? 12.306 -5.448 -20.254 1.00 57.00 105 PHE A C 1
ATOM 878 O O . PHE A 1 105 ? 11.160 -5.421 -20.709 1.00 57.00 105 PHE A O 1
ATOM 885 N N . VAL A 1 106 ? 12.905 -4.363 -19.739 1.00 58.62 106 VAL A N 1
ATOM 886 C CA . VAL A 1 106 ? 12.255 -3.053 -19.523 1.00 58.62 106 VAL A CA 1
ATOM 887 C C . VAL A 1 106 ? 10.944 -3.236 -18.759 1.00 58.62 106 VAL A C 1
ATOM 889 O O . VAL A 1 106 ? 9.869 -2.919 -19.257 1.00 58.62 106 VAL A O 1
ATOM 892 N N . VAL A 1 107 ? 11.037 -3.837 -17.576 1.00 66.69 107 VAL A N 1
ATOM 893 C CA . VAL A 1 107 ? 9.887 -4.058 -16.697 1.00 66.69 107 VAL A CA 1
ATOM 894 C C . VAL A 1 107 ? 10.177 -3.427 -15.361 1.00 66.69 107 VAL A C 1
ATOM 896 O O . VAL A 1 107 ? 11.206 -3.714 -14.753 1.00 66.69 107 VAL A O 1
ATOM 899 N N . GLN A 1 108 ? 9.247 -2.617 -14.882 1.00 73.75 108 GLN A N 1
ATOM 900 C CA . GLN A 1 108 ? 9.152 -2.285 -13.473 1.00 73.75 108 GLN A CA 1
ATOM 901 C C . GLN A 1 108 ? 7.779 -2.735 -12.996 1.00 73.75 108 GLN A C 1
ATOM 903 O O . GLN A 1 108 ? 6.770 -2.104 -13.294 1.00 73.75 108 GLN A O 1
ATOM 908 N N . PHE A 1 109 ? 7.739 -3.864 -12.293 1.00 87.69 109 PHE A N 1
ATOM 909 C CA . PHE A 1 109 ? 6.494 -4.431 -11.802 1.00 87.69 109 PHE A CA 1
ATOM 910 C C . PHE A 1 109 ? 6.483 -4.395 -10.285 1.00 87.69 109 PHE A C 1
ATOM 912 O O . PHE A 1 109 ? 7.407 -4.880 -9.632 1.00 87.69 109 PHE A O 1
ATOM 919 N N . CYS A 1 110 ? 5.414 -3.837 -9.731 1.00 92.62 110 CYS A N 1
ATOM 920 C CA . CYS A 1 110 ? 5.130 -3.944 -8.317 1.00 92.62 110 CYS A CA 1
ATOM 921 C C . CYS A 1 110 ? 3.631 -4.135 -8.113 1.00 92.62 110 CYS A C 1
ATOM 923 O O . CYS A 1 110 ? 2.822 -3.379 -8.656 1.00 92.62 110 CYS A O 1
ATOM 925 N N . ALA A 1 111 ? 3.277 -5.128 -7.309 1.00 95.94 111 ALA A N 1
ATOM 926 C CA . ALA A 1 111 ? 1.910 -5.425 -6.927 1.00 95.94 111 ALA A CA 1
ATOM 927 C C . ALA A 1 111 ? 1.846 -5.791 -5.447 1.00 95.94 111 ALA A C 1
ATOM 929 O O . ALA A 1 111 ? 2.781 -6.367 -4.890 1.00 95.94 111 ALA A O 1
ATOM 930 N N . VAL A 1 112 ? 0.731 -5.456 -4.810 1.00 97.69 112 VAL A N 1
ATOM 931 C CA . VAL A 1 112 ? 0.449 -5.836 -3.430 1.00 97.69 112 VAL A CA 1
ATOM 932 C C . VAL A 1 112 ? -1.038 -6.078 -3.248 1.00 97.69 112 VAL A C 1
ATOM 934 O O . VAL A 1 112 ? -1.872 -5.379 -3.828 1.00 97.69 112 VAL A O 1
ATOM 937 N N . THR A 1 113 ? -1.374 -7.065 -2.425 1.00 98.31 113 THR A N 1
ATOM 938 C CA . THR A 1 113 ? -2.758 -7.420 -2.140 1.00 98.31 113 THR A CA 1
ATOM 939 C C . THR A 1 113 ? -3.138 -7.005 -0.728 1.00 98.31 113 THR A C 1
ATOM 941 O O . THR A 1 113 ? -2.460 -7.332 0.248 1.00 98.31 113 THR A O 1
ATOM 944 N N . PHE A 1 114 ? -4.279 -6.337 -0.614 1.00 98.31 114 PHE A N 1
ATOM 945 C CA . PHE A 1 114 ? -4.946 -6.027 0.638 1.00 98.31 114 PHE A CA 1
ATOM 946 C C . PHE A 1 114 ? -6.201 -6.887 0.789 1.00 98.31 114 PHE A C 1
ATOM 948 O O . PHE A 1 114 ? -6.939 -7.125 -0.167 1.00 98.31 114 PHE A O 1
ATOM 955 N N . LYS A 1 115 ? -6.471 -7.341 2.009 1.00 97.62 115 LYS A N 1
ATOM 956 C CA . LYS A 1 115 ? -7.706 -8.030 2.376 1.00 97.62 115 LYS A CA 1
ATOM 957 C C . LYS A 1 115 ? -8.518 -7.146 3.314 1.00 97.62 115 LYS A C 1
ATOM 959 O O . LYS A 1 115 ? -8.049 -6.814 4.403 1.00 97.62 115 LYS A O 1
ATOM 964 N N . LEU A 1 116 ? -9.728 -6.801 2.880 1.00 94.62 116 LEU A N 1
ATOM 965 C CA . LEU A 1 116 ? -10.685 -5.946 3.577 1.00 94.62 116 LEU A CA 1
ATOM 966 C C . LEU A 1 116 ? -11.971 -6.744 3.793 1.00 94.62 116 LEU A C 1
ATOM 968 O O . LEU A 1 116 ? -12.732 -6.925 2.848 1.00 94.62 116 LEU A O 1
ATOM 972 N N . ASN A 1 117 ? -12.245 -7.221 5.009 1.00 87.19 117 ASN A N 1
ATOM 973 C CA . ASN A 1 117 ? -13.400 -8.092 5.276 1.00 87.19 117 ASN A CA 1
ATOM 974 C C . ASN A 1 117 ? -13.453 -9.279 4.279 1.00 87.19 117 ASN A C 1
ATOM 976 O O . ASN A 1 117 ? -12.530 -10.101 4.250 1.00 87.19 117 ASN A O 1
ATOM 980 N N . ASP A 1 118 ? -14.494 -9.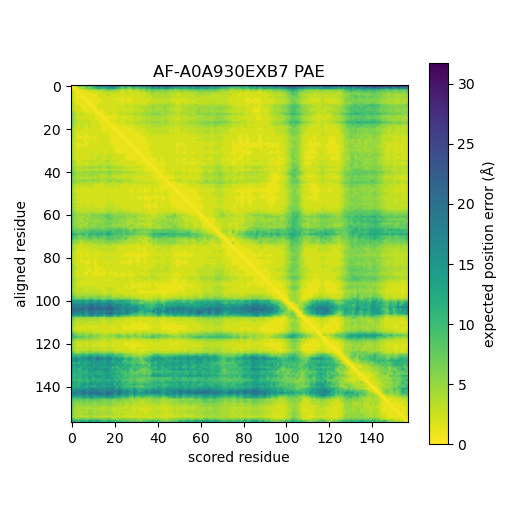327 3.441 1.00 87.75 118 ASP A N 1
ATOM 981 C CA . ASP A 1 118 ? -14.721 -10.334 2.394 1.00 87.75 118 ASP A CA 1
ATOM 982 C C . ASP A 1 118 ? -14.212 -9.909 1.000 1.00 87.75 118 ASP A C 1
ATOM 984 O O . ASP A 1 118 ? -14.413 -10.618 0.015 1.00 87.75 118 ASP A O 1
ATOM 988 N N . MET A 1 119 ? -13.543 -8.758 0.895 1.00 93.56 119 MET A N 1
ATOM 989 C CA . MET A 1 119 ? -12.985 -8.211 -0.341 1.00 93.56 119 MET A CA 1
ATOM 990 C C . MET A 1 119 ? -11.469 -8.427 -0.415 1.00 93.56 119 MET A C 1
ATOM 992 O O . MET A 1 119 ? -10.735 -8.232 0.559 1.00 93.56 119 MET A O 1
ATOM 996 N N . ILE A 1 120 ? -10.998 -8.782 -1.610 1.00 96.81 120 ILE A N 1
ATOM 997 C CA . ILE A 1 120 ? -9.586 -8.754 -1.990 1.00 96.81 120 ILE A CA 1
ATOM 998 C C . ILE A 1 120 ? -9.370 -7.545 -2.898 1.00 96.81 120 ILE A C 1
ATOM 1000 O O . ILE A 1 120 ? -10.054 -7.399 -3.908 1.00 96.81 120 ILE A O 1
ATOM 1004 N N . TYR A 1 121 ? -8.434 -6.682 -2.520 1.00 97.44 121 TYR A N 1
ATOM 1005 C CA . TYR A 1 121 ? -8.049 -5.495 -3.269 1.00 97.44 121 TYR A CA 1
ATOM 1006 C C . TYR A 1 121 ? -6.608 -5.656 -3.741 1.00 97.44 121 TYR A C 1
ATOM 1008 O O . TYR A 1 121 ? -5.699 -5.784 -2.924 1.00 97.44 121 TYR A O 1
ATOM 1016 N N . ILE A 1 122 ? -6.391 -5.635 -5.052 1.00 97.56 122 ILE A N 1
ATOM 1017 C CA . ILE A 1 122 ? -5.058 -5.745 -5.645 1.00 97.56 122 ILE A CA 1
ATOM 1018 C C . ILE A 1 122 ? -4.645 -4.373 -6.150 1.00 97.56 122 ILE A C 1
ATOM 1020 O O . ILE A 1 122 ? -5.371 -3.736 -6.913 1.00 97.56 122 ILE A O 1
ATOM 1024 N N . SER A 1 123 ? -3.474 -3.929 -5.712 1.00 96.44 123 SER A N 1
ATOM 1025 C CA . SER A 1 123 ? -2.916 -2.631 -6.048 1.00 96.44 123 SER A CA 1
ATOM 1026 C C . SER A 1 123 ? -1.639 -2.814 -6.851 1.00 96.44 123 SER A C 1
ATOM 1028 O O . SER A 1 123 ? -0.708 -3.476 -6.391 1.00 96.44 123 SER A O 1
ATOM 1030 N N . TYR A 1 124 ? -1.591 -2.216 -8.037 1.00 93.38 124 TYR A N 1
ATOM 1031 C CA . TYR A 1 124 ? -0.404 -2.196 -8.884 1.00 93.38 124 TYR A CA 1
ATOM 1032 C C . TYR A 1 124 ? 0.243 -0.819 -8.801 1.00 93.38 124 TYR A C 1
ATOM 1034 O O . TYR A 1 124 ? -0.436 0.205 -8.905 1.00 93.38 124 TYR A O 1
ATOM 1042 N N . ARG A 1 125 ? 1.564 -0.783 -8.640 1.00 89.62 125 ARG A N 1
ATOM 1043 C CA . ARG A 1 125 ? 2.317 0.469 -8.711 1.00 89.62 125 ARG A CA 1
ATOM 1044 C C . ARG A 1 125 ? 2.363 0.932 -10.165 1.00 89.62 125 ARG A C 1
ATOM 1046 O O . ARG A 1 125 ? 2.760 0.168 -11.041 1.00 89.62 125 ARG A O 1
ATOM 1053 N N . GLY A 1 126 ? 1.962 2.174 -10.414 1.00 78.94 126 GLY A N 1
ATOM 1054 C CA . GLY A 1 126 ? 2.094 2.796 -11.730 1.00 78.94 126 GLY A CA 1
ATOM 1055 C C . GLY A 1 126 ? 3.521 3.263 -12.021 1.00 78.94 126 GLY A C 1
ATOM 1056 O O . GLY A 1 126 ? 4.403 3.187 -11.161 1.00 78.94 126 GLY A O 1
ATOM 1057 N N . THR A 1 127 ? 3.719 3.803 -13.223 1.00 71.69 127 THR A N 1
ATOM 1058 C CA . THR A 1 127 ? 4.982 4.401 -13.673 1.00 71.69 127 THR A CA 1
ATOM 1059 C C . THR A 1 127 ? 5.489 5.440 -12.673 1.00 71.69 127 THR A C 1
ATOM 1061 O O . THR A 1 127 ? 4.748 6.325 -12.239 1.00 71.69 127 THR A O 1
ATOM 1064 N N . ASP A 1 128 ? 6.757 5.324 -12.290 1.00 68.94 128 ASP A N 1
ATOM 1065 C CA . ASP A 1 128 ? 7.451 6.311 -11.473 1.00 68.94 128 ASP A CA 1
ATOM 1066 C C . ASP A 1 128 ? 8.361 7.201 -12.341 1.00 68.94 128 ASP A C 1
ATOM 1068 O O . ASP A 1 128 ? 8.325 7.178 -13.572 1.00 68.94 128 ASP A O 1
ATOM 1072 N N . ASN A 1 129 ? 9.201 8.018 -11.706 1.00 66.50 129 ASN A N 1
ATOM 1073 C CA . ASN A 1 129 ? 10.106 8.924 -12.417 1.00 66.50 129 ASN A CA 1
ATOM 1074 C C . ASN A 1 129 ? 11.318 8.209 -13.056 1.00 66.50 129 ASN A C 1
ATOM 1076 O O . ASN A 1 129 ? 12.288 8.874 -13.431 1.00 66.50 129 ASN A O 1
ATOM 1080 N N . THR A 1 130 ? 11.322 6.874 -13.164 1.00 66.62 130 THR A N 1
ATOM 1081 C CA . THR A 1 130 ? 12.428 6.139 -13.784 1.00 66.62 130 THR A CA 1
ATOM 1082 C C . THR A 1 130 ? 12.343 6.158 -15.308 1.00 66.62 130 THR A C 1
ATOM 1084 O O . THR A 1 130 ? 11.280 6.087 -15.921 1.00 66.62 130 THR A O 1
ATOM 1087 N N . PHE A 1 131 ? 13.507 6.177 -15.959 1.00 69.75 131 PHE A N 1
ATOM 1088 C CA . PHE A 1 131 ? 13.593 6.094 -17.420 1.00 69.75 131 PHE A CA 1
ATOM 1089 C C . PHE A 1 131 ? 12.996 4.788 -17.982 1.00 69.75 131 PHE A C 1
ATOM 1091 O O . PHE A 1 131 ? 12.559 4.751 -19.130 1.00 69.75 131 PHE A O 1
ATOM 1098 N N . ILE A 1 132 ? 12.984 3.715 -17.182 1.00 69.50 132 ILE A N 1
ATOM 1099 C CA . ILE A 1 132 ? 12.448 2.404 -17.570 1.00 69.50 132 ILE A CA 1
ATOM 1100 C C . ILE A 1 132 ? 10.928 2.477 -17.703 1.00 69.50 132 ILE A C 1
ATOM 1102 O O . ILE A 1 132 ? 10.413 2.077 -18.744 1.00 69.50 132 ILE A O 1
ATOM 1106 N N . GLY A 1 133 ? 10.235 3.048 -16.712 1.00 66.06 133 GLY A N 1
ATOM 1107 C CA . GLY A 1 133 ? 8.782 3.198 -16.762 1.00 66.06 133 GLY A CA 1
ATOM 1108 C C . GLY A 1 133 ? 8.321 4.054 -17.947 1.00 66.06 133 GLY A C 1
ATOM 1109 O O . GLY A 1 133 ? 7.470 3.634 -18.723 1.00 66.06 133 GLY A O 1
ATOM 1110 N N . TRP A 1 134 ? 8.987 5.187 -18.198 1.00 73.88 134 TRP A N 1
ATOM 1111 C CA . TRP A 1 134 ? 8.698 6.008 -19.383 1.00 73.88 134 TRP A CA 1
ATOM 1112 C C . TRP A 1 134 ? 8.946 5.265 -20.704 1.00 73.88 134 TRP A C 1
ATOM 1114 O O . TRP A 1 134 ? 8.194 5.433 -21.663 1.00 73.88 134 TRP A O 1
ATOM 1124 N N . LYS A 1 135 ? 9.992 4.431 -20.785 1.00 75.69 135 LYS A N 1
ATOM 1125 C CA . LYS A 1 135 ? 10.266 3.611 -21.976 1.00 75.69 135 LYS A CA 1
ATOM 1126 C C . LYS A 1 135 ? 9.160 2.581 -22.216 1.00 75.69 135 LYS A C 1
ATOM 1128 O O . LYS A 1 135 ? 8.794 2.364 -23.370 1.00 75.69 135 LYS A O 1
ATOM 1133 N N . GLU A 1 136 ? 8.640 1.969 -21.156 1.00 70.56 136 GLU A N 1
ATOM 1134 C CA . GLU A 1 136 ? 7.516 1.037 -21.232 1.00 70.56 136 GLU A CA 1
ATOM 1135 C C . GLU A 1 136 ? 6.226 1.735 -21.697 1.00 70.56 136 GLU A C 1
ATOM 1137 O O . GLU A 1 136 ? 5.537 1.207 -22.571 1.00 70.56 136 GLU A O 1
ATOM 1142 N N . ASP A 1 137 ? 5.953 2.960 -21.236 1.00 76.56 137 ASP A N 1
ATOM 1143 C CA . ASP A 1 137 ? 4.801 3.748 -21.703 1.00 76.56 137 ASP A CA 1
ATOM 1144 C C . ASP A 1 137 ? 4.854 4.009 -23.217 1.00 76.56 137 ASP A C 1
ATOM 1146 O O . ASP A 1 137 ? 3.835 3.939 -23.908 1.00 76.56 137 ASP A O 1
ATOM 1150 N N . PHE A 1 138 ? 6.045 4.229 -23.786 1.00 78.31 138 PHE A N 1
ATOM 1151 C CA . PHE A 1 138 ? 6.186 4.360 -25.239 1.00 78.31 138 PHE A CA 1
ATOM 1152 C C . PHE A 1 138 ? 5.877 3.064 -25.994 1.00 78.31 138 PHE A C 1
ATOM 1154 O O . PHE A 1 138 ? 5.477 3.137 -27.160 1.00 78.31 138 PHE A O 1
ATOM 1161 N N . TYR A 1 139 ? 6.007 1.887 -25.372 1.00 79.25 139 TYR A N 1
ATOM 1162 C CA . TYR A 1 139 ? 5.674 0.620 -26.030 1.00 79.25 139 TYR A CA 1
ATOM 1163 C C . TYR A 1 139 ? 4.179 0.529 -26.337 1.00 79.25 139 TYR A C 1
ATOM 1165 O O . TYR A 1 139 ? 3.821 0.005 -27.388 1.00 79.25 139 TYR A O 1
ATOM 1173 N N . LEU A 1 140 ? 3.317 1.153 -25.525 1.00 78.00 140 LEU A N 1
ATOM 1174 C CA . LEU A 1 140 ? 1.875 1.233 -25.794 1.00 78.00 140 LEU A CA 1
ATOM 1175 C C . LEU A 1 140 ? 1.544 1.891 -27.141 1.00 78.00 140 LEU A C 1
ATOM 1177 O O . LEU A 1 140 ? 0.482 1.634 -27.702 1.00 78.00 140 LEU A O 1
ATOM 1181 N N . SER A 1 141 ? 2.439 2.722 -27.689 1.00 81.44 141 SER A N 1
ATOM 1182 C CA . SER A 1 141 ? 2.219 3.348 -28.999 1.00 81.44 141 SER A CA 1
ATOM 1183 C C . SER A 1 141 ? 2.345 2.373 -30.178 1.00 81.44 141 SER A C 1
ATOM 1185 O O . SER A 1 141 ? 1.879 2.689 -31.273 1.00 81.44 141 SER A O 1
ATOM 1187 N N . TYR A 1 142 ? 2.955 1.197 -29.980 1.00 79.25 142 TYR A N 1
ATOM 1188 C CA . TYR A 1 142 ? 3.204 0.234 -31.058 1.00 79.25 142 TYR A CA 1
ATOM 1189 C C . TYR A 1 142 ? 3.054 -1.249 -30.672 1.00 79.25 142 TYR A C 1
ATOM 1191 O O . TYR A 1 142 ? 3.186 -2.111 -31.543 1.00 79.25 142 TYR A O 1
ATOM 1199 N N . THR A 1 143 ? 2.762 -1.580 -29.412 1.00 76.81 143 THR A N 1
ATOM 1200 C CA . THR A 1 143 ? 2.457 -2.943 -28.955 1.00 76.81 143 THR A CA 1
ATOM 1201 C C . THR A 1 143 ? 1.032 -3.037 -28.413 1.00 76.81 143 THR A C 1
ATOM 1203 O O . THR A 1 143 ? 0.465 -2.075 -27.907 1.00 76.81 143 THR A O 1
ATOM 1206 N N . THR A 1 144 ? 0.433 -4.226 -28.495 1.00 73.94 144 THR A N 1
ATOM 1207 C CA . THR A 1 144 ? -0.912 -4.504 -27.952 1.00 73.94 144 THR A CA 1
ATOM 1208 C C . THR A 1 144 ? -0.925 -4.714 -26.436 1.00 73.94 144 THR A C 1
ATOM 1210 O O . THR A 1 144 ? -1.978 -4.981 -25.867 1.00 73.94 144 THR A O 1
ATOM 1213 N N . GLY A 1 145 ? 0.238 -4.640 -25.791 1.00 73.50 145 GLY A N 1
ATOM 1214 C CA . GLY A 1 145 ? 0.367 -4.691 -24.346 1.00 73.50 145 GLY A CA 1
ATOM 1215 C C . GLY A 1 145 ? 1.820 -4.638 -23.889 1.00 73.50 145 GLY A C 1
ATOM 1216 O O . GLY A 1 145 ? 2.738 -4.993 -24.643 1.00 73.50 145 GLY A O 1
ATOM 1217 N N . THR A 1 146 ? 2.027 -4.173 -22.661 1.00 81.25 146 THR A N 1
ATOM 1218 C CA . THR A 1 146 ? 3.356 -4.057 -22.052 1.00 81.25 146 THR A CA 1
ATOM 1219 C C . THR A 1 146 ? 3.722 -5.310 -21.259 1.00 81.25 146 THR A C 1
ATOM 1221 O O . THR A 1 146 ? 2.894 -6.191 -21.009 1.00 81.25 146 THR A O 1
ATOM 1224 N N . ASN A 1 147 ? 4.991 -5.430 -20.881 1.00 81.81 147 ASN A N 1
ATOM 1225 C CA . ASN A 1 147 ? 5.437 -6.551 -20.063 1.00 81.81 147 ASN A CA 1
ATOM 1226 C C . ASN A 1 147 ? 4.890 -6.451 -18.627 1.00 81.81 147 ASN A C 1
ATOM 1228 O O . ASN A 1 147 ? 4.509 -7.475 -18.066 1.00 81.81 147 ASN A O 1
ATOM 1232 N N . GLY A 1 148 ? 4.738 -5.242 -18.079 1.00 83.44 148 GLY A N 1
ATOM 1233 C CA . GLY A 1 148 ? 4.043 -4.987 -16.819 1.00 83.44 148 GLY A CA 1
ATOM 1234 C C . GLY A 1 148 ? 2.577 -5.427 -16.848 1.00 83.44 148 GLY A C 1
ATOM 1235 O O . GLY A 1 148 ? 2.110 -6.043 -15.895 1.00 83.44 148 GLY A O 1
ATOM 1236 N N . GLN A 1 149 ? 1.863 -5.232 -17.963 1.00 86.31 149 GLN A N 1
ATOM 1237 C CA . GLN A 1 149 ? 0.491 -5.743 -18.113 1.00 86.31 149 GLN A CA 1
ATOM 1238 C C . GLN A 1 149 ? 0.433 -7.276 -18.113 1.00 86.31 149 GLN A C 1
ATOM 1240 O O . GLN A 1 149 ? -0.459 -7.857 -17.502 1.00 86.31 149 GLN A O 1
ATOM 1245 N N . LYS A 1 150 ? 1.398 -7.951 -18.752 1.00 88.75 150 LYS A N 1
ATOM 1246 C CA . LYS A 1 150 ? 1.500 -9.421 -18.691 1.00 88.75 150 LYS A CA 1
ATOM 1247 C C . LYS A 1 150 ? 1.814 -9.903 -17.275 1.00 88.75 150 LYS A C 1
ATOM 1249 O O . LYS A 1 150 ? 1.217 -10.877 -16.829 1.00 88.75 150 LYS A O 1
ATOM 1254 N N . ALA A 1 151 ? 2.710 -9.215 -16.568 1.00 89.06 151 ALA A N 1
ATOM 1255 C CA . ALA A 1 151 ? 3.018 -9.506 -15.171 1.00 89.06 151 ALA A CA 1
ATOM 1256 C C . ALA A 1 151 ? 1.797 -9.293 -14.259 1.00 89.06 151 ALA A C 1
ATOM 1258 O O . ALA A 1 151 ? 1.568 -10.090 -13.356 1.00 89.06 151 ALA A O 1
ATOM 1259 N N . ALA A 1 152 ? 0.968 -8.281 -14.535 1.00 91.31 152 ALA A N 1
ATOM 1260 C CA . ALA A 1 152 ? -0.267 -8.036 -13.794 1.00 91.31 152 ALA A CA 1
ATOM 1261 C C . ALA A 1 152 ? -1.290 -9.170 -13.952 1.00 91.31 152 ALA A C 1
ATOM 1263 O O . ALA A 1 152 ? -1.939 -9.526 -12.971 1.00 91.31 152 ALA A O 1
ATOM 1264 N N . VAL A 1 153 ? -1.401 -9.753 -15.154 1.00 91.62 153 VAL A N 1
ATOM 1265 C CA . VAL A 1 153 ? -2.221 -10.954 -15.395 1.00 91.62 153 VAL A CA 1
ATOM 1266 C C . VAL A 1 153 ? -1.630 -12.163 -14.668 1.00 91.62 153 VAL A C 1
ATOM 1268 O O . VAL A 1 153 ? -2.340 -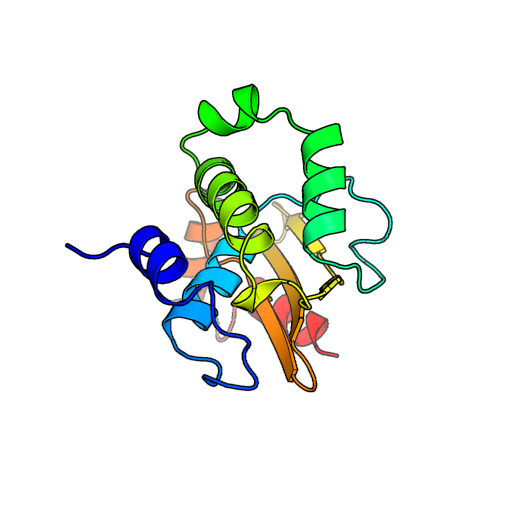12.832 -13.935 1.00 91.62 153 VAL A O 1
ATOM 1271 N N . ALA A 1 154 ? -0.319 -12.390 -14.772 1.00 91.69 154 ALA A N 1
ATOM 1272 C CA . ALA A 1 154 ? 0.330 -13.507 -14.083 1.00 91.69 154 ALA A CA 1
ATOM 1273 C C . ALA A 1 154 ? 0.250 -13.414 -12.545 1.00 91.69 154 ALA A C 1
ATOM 1275 O O . ALA A 1 154 ? 0.390 -14.420 -11.865 1.00 91.69 154 ALA A O 1
ATOM 1276 N N . TYR A 1 155 ? 0.049 -12.216 -11.989 1.00 93.44 155 TYR A N 1
ATOM 1277 C CA . TYR A 1 155 ? -0.124 -12.009 -10.550 1.00 93.44 155 TYR A CA 1
ATOM 1278 C C . TYR A 1 155 ? -1.474 -12.518 -10.018 1.00 93.44 155 TYR A C 1
ATOM 1280 O O . TYR A 1 155 ? -1.579 -12.825 -8.834 1.00 93.44 155 TYR A O 1
ATOM 1288 N N . ILE A 1 156 ? -2.510 -12.560 -10.864 1.00 92.94 156 ILE A N 1
ATOM 1289 C CA . ILE A 1 156 ? -3.869 -12.971 -10.467 1.00 92.94 156 ILE A CA 1
ATOM 1290 C C . ILE A 1 156 ? -4.181 -14.442 -10.771 1.00 92.94 156 ILE A C 1
ATOM 1292 O O . ILE A 1 156 ? -5.243 -14.912 -10.359 1.00 92.94 156 ILE A O 1
ATOM 1296 N N . ASP A 1 157 ? -3.290 -15.126 -11.491 1.00 84.62 157 ASP A N 1
ATOM 1297 C CA . ASP A 1 157 ? -3.386 -16.549 -11.848 1.00 84.62 157 ASP A CA 1
ATOM 1298 C C . ASP A 1 157 ? -2.895 -17.460 -10.706 1.00 84.62 157 ASP A C 1
ATOM 1300 O O . ASP A 1 157 ? -3.551 -18.503 -10.462 1.00 84.62 157 ASP A O 1
#

Secondary structure (DSSP, 8-state):
---HHHHHHHHTTS-TTTS---HHHHHHHHHHTTS--TT-TTTTTS-EEHHHHHHHHHHHS-HHHHHH--SHHHHHHHHHHHHHTSTTTTT-EEEEEEEEEETTTTEEEEEEEEEETTEEEEEE----SSHHHHHHHHHTTTSSS-HHHHHHHHHH-

Mean predicted aligned error: 5.11 Å

Nearest PDB structures (foldseek):
  1g4u-assembly1_S  TM=5.059E-01  e=1.696E+00  Salmonella enterica subsp. enterica serovar Typhimurium

Foldseek 3Di:
DDDLLNVCVVPLADACVRPPDDPSNVVLVQLLLLADLPPPPQQQPDWDFLVVSLVSVCVVPPLVRLCPDPFSNSVSNVSSVSNCPGPHRVRKIKGNWDFDQDPVQLDTWTKIWIDRPPDIDIHTHAQDPDPSNVVQVVVVVPDPDGPNVVVVVVSVD

Solvent-accessible surface area (backbone atoms only — not comparable to full-atom values): 8939 Å² total; per-residue (Å²): 134,91,50,74,65,58,45,48,75,72,51,18,77,46,37,52,90,81,50,67,89,49,73,66,57,52,49,50,55,44,45,48,39,46,36,82,66,81,90,47,82,61,34,56,78,40,78,39,50,42,53,57,53,52,55,50,48,52,73,79,42,52,70,70,62,35,70,73,33,86,48,66,38,25,53,26,46,56,46,49,55,59,46,49,75,19,56,37,48,52,80,28,23,36,17,47,44,46,75,53,76,39,82,91,74,46,29,68,42,35,39,32,36,35,37,49,91,96,42,79,46,79,24,62,40,72,77,61,98,47,72,53,37,56,54,42,59,56,42,59,79,81,39,100,66,50,63,44,58,53,51,56,54,64,72,76,110

Radius of gyration: 16.26 Å; Cα contacts (8 Å, |Δi|>4): 219; chains: 1; bounding box: 38×39×44 Å